Protein AF-A0A7T7I710-F1 (afdb_monomer_lite)

Secondary structure (DSSP, 8-state):
-------------PPPHHHHHHHHHHHHHHHHS---TT-HHHHHHHHHHHHHHHHHHHHHTT-------PPPP--HHHHHHHHHHHHHH-HHHHHHHHHHHH--

Radius of gyration: 25.62 Å; chains: 1; bounding box: 71×64×37 Å

Structure (mmCIF, N/CA/C/O backbone):
data_AF-A0A7T7I710-F1
#
_entry.id   AF-A0A7T7I710-F1
#
loop_
_atom_site.group_PDB
_atom_site.id
_atom_site.type_symbol
_atom_site.label_atom_id
_atom_site.label_alt_id
_atom_site.label_comp_id
_atom_site.label_asym_id
_atom_site.label_entity_id
_atom_site.label_seq_id
_atom_site.pdbx_PDB_ins_code
_atom_site.Cartn_x
_atom_site.Cartn_y
_atom_site.Cartn_z
_atom_site.occupancy
_atom_site.B_iso_or_equiv
_atom_site.auth_seq_id
_atom_site.auth_comp_id
_atom_site.auth_asym_id
_atom_site.auth_atom_id
_atom_site.pdbx_PDB_model_num
ATOM 1 N N . MET A 1 1 ? -52.909 -25.780 6.339 1.00 40.97 1 MET A N 1
ATOM 2 C CA . MET A 1 1 ? -51.902 -25.416 7.354 1.00 40.97 1 MET A CA 1
ATOM 3 C C . MET A 1 1 ? -50.544 -25.501 6.681 1.00 40.97 1 MET A C 1
ATOM 5 O O . MET A 1 1 ? -50.016 -26.592 6.539 1.00 40.97 1 MET A O 1
ATOM 9 N N . THR A 1 2 ? -50.043 -24.389 6.155 1.00 45.84 2 THR A N 1
ATOM 10 C CA . THR A 1 2 ? -48.685 -24.293 5.604 1.00 45.84 2 THR A CA 1
ATOM 11 C C . THR A 1 2 ? -48.039 -23.101 6.284 1.00 45.84 2 THR A C 1
ATOM 13 O O . THR A 1 2 ? -48.256 -21.962 5.879 1.00 45.84 2 THR A O 1
ATOM 16 N N . GLU A 1 3 ? -47.343 -23.366 7.386 1.00 42.59 3 GLU A N 1
ATOM 17 C CA . GLU A 1 3 ? -46.468 -22.385 8.017 1.00 42.59 3 GLU A CA 1
ATOM 18 C C . GLU A 1 3 ? -45.225 -22.234 7.145 1.00 42.59 3 GLU A C 1
ATOM 20 O O . GLU A 1 3 ? -44.382 -23.125 7.044 1.00 42.59 3 GLU A O 1
ATOM 25 N N . THR A 1 4 ? -45.143 -21.098 6.466 1.00 50.62 4 THR A N 1
ATOM 26 C CA . THR A 1 4 ? -43.932 -20.648 5.794 1.00 50.62 4 THR A CA 1
ATOM 27 C C . THR A 1 4 ? -42.962 -20.192 6.879 1.00 50.62 4 THR A C 1
ATOM 29 O O . THR A 1 4 ? -43.152 -19.141 7.487 1.00 50.62 4 THR A O 1
ATOM 32 N N . CYS A 1 5 ? -41.940 -20.999 7.156 1.00 37.94 5 CYS A N 1
ATOM 33 C CA . CYS A 1 5 ? -40.848 -20.622 8.048 1.00 37.94 5 CYS A CA 1
ATOM 34 C C . CYS A 1 5 ? -40.074 -19.445 7.415 1.00 37.94 5 CYS A C 1
ATOM 36 O O . CYS A 1 5 ? -39.594 -19.591 6.285 1.00 37.94 5 CYS A O 1
ATOM 38 N N . PRO A 1 6 ? -39.964 -18.271 8.065 1.00 55.56 6 PRO A N 1
ATOM 39 C CA . PRO A 1 6 ? -39.198 -17.163 7.515 1.00 55.56 6 PRO A CA 1
ATOM 40 C C . PRO A 1 6 ? -37.705 -17.494 7.601 1.00 55.56 6 PRO A C 1
ATOM 42 O O . PRO A 1 6 ? -37.139 -17.601 8.687 1.00 55.56 6 PRO A O 1
ATOM 45 N N . VAL A 1 7 ? -37.058 -17.651 6.443 1.00 59.28 7 VAL A N 1
ATOM 46 C CA . VAL A 1 7 ? -35.593 -17.682 6.357 1.00 59.28 7 VAL A CA 1
ATOM 47 C C . VAL A 1 7 ? -35.094 -16.306 6.801 1.00 59.28 7 VAL A C 1
ATOM 49 O O . VAL A 1 7 ? -35.452 -15.313 6.160 1.00 59.28 7 VAL A O 1
ATOM 52 N N . PRO A 1 8 ? -34.298 -16.199 7.880 1.00 53.09 8 PRO A N 1
ATOM 53 C CA . PRO A 1 8 ? -33.700 -14.927 8.239 1.00 53.09 8 PRO A CA 1
ATOM 54 C C . PRO A 1 8 ? -32.793 -14.508 7.083 1.00 53.09 8 PRO A C 1
ATOM 56 O O . PRO A 1 8 ? -31.878 -15.240 6.704 1.00 53.09 8 PRO A O 1
ATOM 59 N N . ALA A 1 9 ? -33.084 -13.348 6.491 1.00 58.44 9 ALA A N 1
ATOM 60 C CA . ALA A 1 9 ? -32.208 -12.719 5.518 1.00 58.44 9 ALA A CA 1
ATOM 61 C C . ALA A 1 9 ? -30.808 -12.658 6.135 1.00 58.44 9 ALA A C 1
ATOM 63 O O . ALA A 1 9 ? -30.622 -12.037 7.183 1.00 58.44 9 ALA A O 1
ATOM 64 N N . ALA A 1 10 ? -29.860 -13.376 5.529 1.00 56.66 10 ALA A N 1
ATOM 65 C CA . ALA A 1 10 ? -28.478 -13.417 5.968 1.00 56.66 10 ALA A CA 1
ATOM 66 C C . ALA A 1 10 ? -28.002 -11.977 6.174 1.00 56.66 10 ALA A C 1
ATOM 68 O O . ALA A 1 10 ? -27.954 -11.199 5.219 1.00 56.66 10 ALA A O 1
ATOM 69 N N . ALA A 1 11 ? -27.721 -11.610 7.426 1.00 58.34 11 ALA A N 1
ATOM 70 C CA . ALA A 1 11 ? -27.151 -10.315 7.745 1.00 58.34 11 ALA A CA 1
ATOM 71 C C . ALA A 1 11 ? -25.914 -10.144 6.860 1.00 58.34 11 ALA A C 1
ATOM 73 O O . ALA A 1 11 ? -24.994 -10.961 6.924 1.00 58.34 11 ALA A O 1
ATOM 74 N N . ALA A 1 12 ? -25.930 -9.144 5.976 1.00 57.97 12 ALA A N 1
ATOM 75 C CA . ALA A 1 12 ? -24.795 -8.847 5.121 1.00 57.97 12 ALA A CA 1
ATOM 76 C C . ALA A 1 12 ? -23.575 -8.673 6.031 1.00 57.97 12 ALA A C 1
ATOM 78 O O . ALA A 1 12 ? -23.535 -7.753 6.848 1.00 57.97 12 ALA A O 1
ATOM 79 N N . HIS A 1 13 ? -22.625 -9.605 5.954 1.00 69.88 13 HIS A N 1
ATOM 80 C CA . HIS A 1 13 ? -21.425 -9.551 6.771 1.00 69.88 13 HIS A CA 1
ATOM 81 C C . HIS A 1 13 ? -20.662 -8.290 6.371 1.00 69.88 13 HIS A C 1
ATOM 83 O O . HIS A 1 13 ? -20.045 -8.239 5.306 1.00 69.88 13 HIS A O 1
ATOM 89 N N . VAL A 1 14 ? -20.737 -7.256 7.211 1.00 71.75 14 VAL A N 1
ATOM 90 C CA . VAL A 1 14 ? -19.910 -6.065 7.042 1.00 71.75 14 VAL A CA 1
ATOM 91 C C . VAL A 1 14 ? -18.465 -6.537 7.180 1.00 71.75 14 VAL A C 1
ATOM 93 O O . VAL A 1 14 ? -18.121 -7.123 8.213 1.00 71.75 14 VAL A O 1
ATOM 96 N N . PRO A 1 15 ? -17.638 -6.387 6.136 1.00 79.62 15 PRO A N 1
ATOM 97 C CA . PRO A 1 15 ? -16.270 -6.857 6.191 1.00 79.62 15 PRO A CA 1
ATOM 98 C C . PRO A 1 15 ? -15.506 -6.051 7.235 1.00 79.62 15 PRO A C 1
ATOM 100 O O . PRO A 1 15 ? -15.630 -4.830 7.285 1.00 79.62 15 PRO A O 1
ATOM 103 N N . SER A 1 16 ? -14.704 -6.737 8.044 1.00 90.81 16 SER A N 1
ATOM 104 C CA . SER A 1 16 ? -13.829 -6.074 9.006 1.00 90.81 16 SER A CA 1
ATOM 105 C C . SER A 1 16 ? -12.803 -5.182 8.303 1.00 90.81 16 SER A C 1
ATOM 107 O O . SER A 1 16 ? -12.435 -5.428 7.148 1.00 90.81 16 SER A O 1
ATOM 109 N N . ASP A 1 17 ? -12.278 -4.194 9.024 1.00 91.06 17 ASP A N 1
ATOM 110 C CA . ASP A 1 17 ? -11.231 -3.298 8.519 1.00 91.06 17 ASP A CA 1
ATOM 111 C C . ASP A 1 17 ? -10.004 -4.074 8.023 1.00 91.06 17 ASP A C 1
ATOM 113 O O . ASP A 1 17 ? -9.435 -3.752 6.981 1.00 91.06 17 ASP A O 1
ATOM 117 N N . LEU A 1 18 ? -9.660 -5.179 8.694 1.00 94.62 18 LEU A N 1
ATOM 118 C CA . LEU A 1 18 ? -8.609 -6.092 8.248 1.00 94.62 18 LEU A CA 1
ATOM 119 C C . LEU A 1 18 ? -8.944 -6.758 6.904 1.00 94.62 18 LEU A C 1
ATOM 121 O O . LEU A 1 18 ? -8.090 -6.833 6.022 1.00 94.62 18 LEU A O 1
ATOM 125 N N . ALA A 1 19 ? -10.183 -7.214 6.703 1.00 95.38 19 ALA A N 1
ATOM 126 C CA . ALA A 1 19 ? -10.605 -7.808 5.434 1.00 95.38 19 ALA A CA 1
ATOM 127 C C . ALA A 1 19 ? -10.627 -6.781 4.287 1.00 95.38 19 ALA A C 1
ATOM 129 O O . ALA A 1 19 ? -10.408 -7.130 3.122 1.00 95.38 19 ALA A O 1
ATOM 130 N N . VAL A 1 20 ? -10.893 -5.508 4.586 1.00 96.81 20 VAL A N 1
ATOM 131 C CA . VAL A 1 20 ? -10.750 -4.409 3.620 1.00 96.81 20 VAL A CA 1
ATOM 132 C C . VAL A 1 20 ? -9.271 -4.159 3.315 1.00 96.81 20 VAL A C 1
ATOM 134 O O . VAL A 1 20 ? -8.895 -4.156 2.144 1.00 96.81 20 VAL A O 1
ATOM 137 N N . ALA A 1 21 ? -8.424 -4.044 4.338 1.00 96.56 21 ALA A N 1
ATOM 138 C CA . ALA A 1 21 ? -6.984 -3.830 4.201 1.00 96.56 21 ALA A CA 1
ATOM 139 C C . ALA A 1 21 ? -6.303 -4.929 3.367 1.00 96.56 21 ALA A C 1
ATOM 141 O O . ALA A 1 21 ? -5.542 -4.621 2.451 1.00 96.56 21 ALA A O 1
ATOM 142 N N . ILE A 1 22 ? -6.640 -6.202 3.609 1.00 97.31 22 ILE A N 1
ATOM 143 C CA . ILE A 1 22 ? -6.131 -7.341 2.828 1.00 97.31 22 ILE A CA 1
ATOM 144 C C . ILE A 1 22 ? -6.523 -7.212 1.353 1.00 97.31 22 ILE A C 1
ATOM 146 O O . ILE A 1 22 ? -5.679 -7.396 0.478 1.00 97.31 22 ILE A O 1
ATOM 150 N N . ARG A 1 23 ? -7.779 -6.858 1.051 1.00 97.88 23 ARG A N 1
ATOM 151 C CA . ARG A 1 23 ? -8.234 -6.694 -0.341 1.00 97.88 23 ARG A CA 1
ATOM 152 C C . ARG A 1 23 ? -7.541 -5.535 -1.049 1.00 97.88 23 ARG A C 1
ATOM 154 O O . ARG A 1 23 ? -7.197 -5.655 -2.223 1.00 97.88 23 ARG A O 1
ATOM 161 N N . VAL A 1 24 ? -7.301 -4.430 -0.345 1.00 97.44 24 VAL A N 1
ATOM 162 C CA . VAL A 1 24 ? -6.528 -3.304 -0.884 1.00 97.44 24 VAL A CA 1
ATOM 163 C C . VAL A 1 24 ? -5.085 -3.729 -1.160 1.00 97.44 24 VAL A C 1
ATOM 165 O O . VAL A 1 24 ? -4.601 -3.516 -2.270 1.00 97.44 24 VAL A O 1
ATOM 168 N N . ALA A 1 25 ? -4.427 -4.400 -0.211 1.00 96.88 25 ALA A N 1
ATOM 169 C CA . ALA A 1 25 ? -3.067 -4.907 -0.377 1.00 96.88 25 ALA A CA 1
ATOM 170 C C . ALA A 1 25 ? -2.952 -5.882 -1.563 1.00 96.88 25 ALA A C 1
ATOM 172 O O . ALA A 1 25 ? -2.058 -5.741 -2.394 1.00 96.88 25 ALA A O 1
ATOM 173 N N . GLN A 1 26 ? -3.903 -6.809 -1.715 1.00 97.69 26 GLN A N 1
ATOM 174 C CA . GLN A 1 26 ? -3.980 -7.709 -2.873 1.00 97.69 26 GLN A CA 1
ATOM 175 C C . GLN A 1 26 ? -4.096 -6.941 -4.192 1.00 97.69 26 GLN A C 1
ATOM 177 O O . GLN A 1 26 ? -3.408 -7.270 -5.156 1.00 97.69 26 GLN A O 1
ATOM 182 N N . LYS A 1 27 ? -4.927 -5.893 -4.240 1.00 97.56 27 LYS A N 1
ATOM 183 C CA . LYS A 1 27 ? -5.071 -5.059 -5.438 1.00 97.56 27 LYS A CA 1
ATOM 184 C C . LYS A 1 27 ? -3.779 -4.304 -5.762 1.00 97.56 27 LYS A C 1
ATOM 186 O O . LYS A 1 27 ? -3.411 -4.228 -6.934 1.00 97.56 27 LYS A O 1
ATOM 191 N N . MET A 1 28 ? -3.074 -3.790 -4.751 1.00 95.69 28 MET A N 1
ATOM 192 C CA . MET A 1 28 ? -1.769 -3.147 -4.944 1.00 95.69 28 MET A CA 1
ATOM 193 C C . MET A 1 28 ? -0.745 -4.130 -5.511 1.00 95.69 28 MET A C 1
ATOM 195 O O . MET A 1 28 ? -0.091 -3.811 -6.498 1.00 95.69 28 MET A O 1
ATOM 199 N N . LEU A 1 29 ? -0.658 -5.343 -4.961 1.00 95.12 29 LEU A N 1
ATOM 200 C CA . LEU A 1 29 ? 0.254 -6.375 -5.462 1.00 95.12 29 LEU A CA 1
ATOM 201 C C . LEU A 1 29 ? -0.105 -6.840 -6.878 1.00 95.12 29 LEU A C 1
ATOM 203 O O . LEU A 1 29 ? 0.786 -7.026 -7.695 1.00 95.12 29 LEU A O 1
ATOM 207 N N . ALA A 1 30 ? -1.391 -6.974 -7.203 1.00 94.81 30 ALA A N 1
ATOM 208 C CA . ALA A 1 30 ? -1.817 -7.325 -8.556 1.00 94.81 30 ALA A CA 1
ATOM 209 C C . ALA A 1 30 ? -1.480 -6.231 -9.583 1.00 94.81 30 ALA A C 1
ATOM 211 O O . ALA A 1 30 ? -1.201 -6.540 -10.736 1.00 94.81 30 ALA A O 1
ATOM 212 N N . THR A 1 31 ? -1.514 -4.961 -9.169 1.00 93.88 31 THR A N 1
ATOM 213 C CA . THR A 1 31 ? -1.247 -3.818 -10.059 1.00 93.88 31 THR A CA 1
ATOM 214 C C . THR A 1 31 ? 0.245 -3.559 -10.225 1.00 93.88 31 THR A C 1
ATOM 216 O O . THR A 1 31 ? 0.704 -3.304 -11.332 1.00 93.88 31 THR A O 1
ATOM 219 N N . TYR A 1 32 ? 0.993 -3.605 -9.123 1.00 91.88 32 TYR A N 1
ATOM 220 C CA . TYR A 1 32 ? 2.372 -3.124 -9.070 1.00 91.88 32 TYR A CA 1
ATOM 221 C C . TYR A 1 32 ? 3.393 -4.235 -8.821 1.00 91.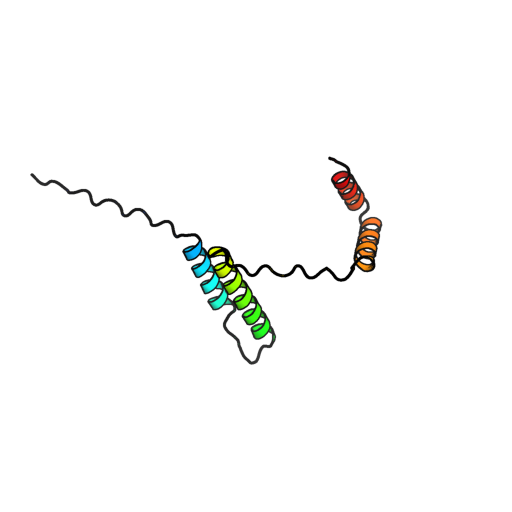88 32 TYR A C 1
ATOM 223 O O . TYR A 1 32 ? 4.567 -4.025 -9.068 1.00 91.88 32 TYR A O 1
ATOM 231 N N . GLY A 1 33 ? 2.986 -5.411 -8.336 1.00 84.19 33 GLY A N 1
ATOM 232 C CA . GLY A 1 33 ? 3.900 -6.491 -7.944 1.00 84.19 33 GLY A CA 1
ATOM 233 C C . GLY A 1 33 ? 4.445 -7.335 -9.099 1.00 84.19 33 GLY A C 1
ATOM 234 O O . GLY A 1 33 ? 5.272 -8.214 -8.861 1.00 84.19 33 GLY A O 1
ATOM 235 N N . VAL A 1 34 ? 3.997 -7.095 -10.334 1.00 86.56 34 VAL A N 1
ATOM 236 C CA . VAL A 1 34 ? 4.543 -7.752 -11.526 1.00 86.56 34 VAL A CA 1
ATOM 237 C C . VAL A 1 34 ? 5.745 -6.955 -12.015 1.00 86.56 34 VAL A C 1
ATOM 239 O O . VAL A 1 34 ? 5.633 -5.765 -12.292 1.00 86.56 34 VAL A O 1
ATOM 242 N N . VAL A 1 35 ? 6.890 -7.625 -12.133 1.00 87.44 35 VAL A N 1
ATOM 243 C CA . VAL A 1 35 ? 8.134 -7.014 -12.604 1.00 87.44 35 VAL A CA 1
ATOM 244 C C . VAL A 1 35 ? 8.460 -7.552 -13.987 1.00 87.44 35 VAL A C 1
ATOM 246 O O . VAL A 1 35 ? 8.637 -8.759 -14.155 1.00 87.44 35 VAL A O 1
ATOM 249 N N . ASP A 1 36 ? 8.582 -6.655 -14.961 1.00 85.00 36 ASP A N 1
ATOM 250 C CA . ASP A 1 36 ? 9.333 -6.941 -16.178 1.00 85.00 36 ASP A CA 1
ATOM 251 C C . ASP A 1 36 ? 10.814 -6.669 -15.898 1.00 85.00 36 ASP A C 1
ATOM 253 O O . ASP A 1 36 ? 11.211 -5.538 -15.620 1.00 85.00 36 ASP A O 1
ATOM 257 N N . SER A 1 37 ? 11.640 -7.714 -15.952 1.00 78.19 37 SER A N 1
ATOM 258 C CA . SER A 1 37 ? 13.075 -7.627 -15.662 1.00 78.19 37 SER A CA 1
ATOM 259 C C . SER A 1 37 ? 13.851 -6.698 -16.606 1.00 78.19 37 SER A C 1
ATOM 261 O O . SER A 1 37 ? 14.975 -6.319 -16.279 1.00 78.19 37 SER A O 1
ATOM 263 N N . GLY A 1 38 ? 13.279 -6.339 -17.762 1.00 85.38 38 GLY A N 1
ATOM 264 C CA . GLY A 1 38 ? 13.863 -5.372 -18.692 1.00 85.38 38 GLY A CA 1
ATOM 265 C C . GLY A 1 38 ? 13.622 -3.904 -18.320 1.00 85.38 38 GLY A C 1
ATOM 266 O O . GLY A 1 38 ? 14.281 -3.030 -18.884 1.00 85.38 38 GLY A O 1
ATOM 267 N N . ASP A 1 39 ? 12.717 -3.620 -17.378 1.00 85.94 39 ASP A N 1
ATOM 268 C CA . ASP A 1 39 ? 12.321 -2.265 -16.994 1.00 85.94 39 ASP A CA 1
ATOM 269 C C . ASP A 1 39 ? 12.702 -1.956 -15.537 1.00 85.94 39 ASP A C 1
ATOM 271 O O . ASP A 1 39 ? 12.115 -2.446 -14.569 1.00 85.94 39 ASP A O 1
ATOM 275 N N . ILE A 1 40 ? 13.689 -1.076 -15.365 1.00 87.00 40 ILE A N 1
ATOM 276 C CA . ILE A 1 40 ? 14.149 -0.642 -14.042 1.00 87.00 40 ILE A CA 1
ATOM 277 C C . ILE A 1 40 ? 13.068 0.121 -13.260 1.00 87.00 40 ILE A C 1
ATOM 279 O O . ILE A 1 40 ? 13.054 0.084 -12.026 1.00 87.00 40 ILE A O 1
ATOM 283 N N . PHE A 1 41 ? 12.128 0.777 -13.947 1.00 88.56 41 PHE A N 1
ATOM 284 C CA . PHE A 1 41 ? 11.007 1.447 -13.296 1.00 88.56 41 PHE A CA 1
ATOM 285 C C . PHE A 1 41 ? 9.981 0.442 -12.770 1.00 88.56 41 PHE A C 1
ATOM 287 O O . PHE A 1 41 ? 9.385 0.697 -11.721 1.00 88.56 41 PHE A O 1
ATOM 294 N N . ALA A 1 42 ? 9.834 -0.722 -13.411 1.00 87.12 42 ALA A N 1
ATOM 295 C CA . ALA A 1 42 ? 8.981 -1.801 -12.916 1.00 87.12 42 ALA A CA 1
ATOM 296 C C . ALA A 1 42 ? 9.476 -2.334 -11.562 1.00 87.12 42 ALA A C 1
ATOM 298 O O . ALA A 1 42 ? 8.674 -2.551 -10.656 1.00 87.12 42 ALA A O 1
ATOM 299 N N . TYR A 1 43 ? 10.795 -2.441 -11.362 1.00 88.81 43 TYR A N 1
ATOM 300 C CA . TYR A 1 43 ? 11.367 -2.788 -10.055 1.00 88.81 43 TYR A CA 1
ATOM 301 C C . TYR A 1 43 ? 11.043 -1.755 -8.974 1.00 88.81 43 TYR A C 1
ATOM 303 O O . TYR A 1 43 ? 10.643 -2.125 -7.869 1.00 88.81 43 TYR A O 1
ATOM 311 N N . ALA A 1 44 ? 11.199 -0.463 -9.277 1.00 90.69 44 ALA A N 1
ATOM 312 C CA . ALA A 1 44 ? 10.899 0.601 -8.320 1.00 90.69 44 ALA A CA 1
ATOM 313 C C . ALA A 1 44 ? 9.408 0.617 -7.938 1.00 90.69 44 ALA A C 1
ATOM 315 O O . ALA A 1 44 ? 9.070 0.747 -6.759 1.00 90.69 44 ALA A O 1
ATOM 316 N N . GLN A 1 45 ? 8.521 0.430 -8.918 1.00 91.75 45 GLN A N 1
ATOM 317 C CA . GLN A 1 45 ? 7.079 0.350 -8.691 1.00 91.75 45 GLN A CA 1
ATOM 318 C C . GLN A 1 45 ? 6.692 -0.887 -7.879 1.00 91.75 45 GLN A C 1
ATOM 320 O O . GLN A 1 45 ? 5.926 -0.760 -6.926 1.00 91.75 45 GLN A O 1
ATOM 325 N N . ALA A 1 46 ? 7.259 -2.055 -8.184 1.00 92.56 46 ALA A N 1
ATOM 326 C CA . ALA A 1 46 ? 6.997 -3.278 -7.430 1.00 92.56 46 ALA A CA 1
ATOM 327 C C . ALA A 1 46 ? 7.500 -3.203 -5.996 1.00 92.56 46 ALA A C 1
ATOM 329 O O . ALA A 1 46 ? 6.787 -3.594 -5.070 1.00 92.56 46 ALA A O 1
ATOM 330 N N . HIS A 1 47 ? 8.689 -2.636 -5.792 1.00 93.25 47 HIS A N 1
ATOM 331 C CA . HIS A 1 47 ? 9.211 -2.390 -4.458 1.00 93.25 47 HIS A CA 1
ATOM 332 C C . HIS A 1 47 ? 8.290 -1.448 -3.667 1.00 93.25 47 HIS A C 1
ATOM 334 O O . HIS A 1 47 ? 7.892 -1.775 -2.549 1.00 93.25 47 HIS A O 1
ATOM 340 N N . GLY A 1 48 ? 7.892 -0.312 -4.250 1.00 91.31 48 GLY A N 1
ATOM 341 C CA . GLY A 1 48 ? 6.963 0.625 -3.611 1.00 91.31 48 GLY A CA 1
ATOM 342 C C . GLY A 1 48 ? 5.600 -0.004 -3.307 1.00 91.31 48 GLY A C 1
ATOM 343 O O . GLY A 1 48 ? 5.112 0.081 -2.182 1.00 91.31 48 GLY A O 1
ATOM 344 N N . GLY A 1 49 ? 5.015 -0.706 -4.280 1.00 93.44 49 GLY A N 1
ATOM 345 C CA . GLY A 1 49 ? 3.732 -1.390 -4.133 1.00 93.44 49 GLY A CA 1
ATOM 346 C C . GLY A 1 49 ? 3.745 -2.457 -3.037 1.00 93.44 49 GLY A C 1
ATOM 347 O O . GLY A 1 49 ? 2.791 -2.547 -2.265 1.00 93.44 49 GLY A O 1
ATOM 348 N N . LEU A 1 50 ? 4.837 -3.219 -2.918 1.00 95.12 50 LEU A N 1
ATOM 349 C CA . LEU A 1 50 ? 5.022 -4.205 -1.853 1.00 95.12 50 LEU A CA 1
ATOM 350 C C . LEU A 1 50 ? 5.137 -3.545 -0.472 1.00 95.12 50 LEU A C 1
ATOM 352 O O . LEU A 1 50 ? 4.480 -3.989 0.471 1.00 95.12 50 LEU A O 1
ATOM 356 N N . VAL A 1 51 ? 5.945 -2.487 -0.350 1.00 94.88 51 VAL A N 1
ATOM 357 C CA . VAL A 1 51 ? 6.121 -1.751 0.913 1.00 94.88 51 VAL A CA 1
ATOM 358 C C . VAL A 1 51 ? 4.788 -1.190 1.410 1.00 94.88 51 VAL A C 1
ATOM 360 O O . VAL A 1 51 ? 4.452 -1.364 2.583 1.00 94.88 51 VAL A O 1
ATOM 363 N N . GLU A 1 52 ? 3.997 -0.573 0.532 1.00 95.88 52 GLU A N 1
ATOM 364 C CA . GLU A 1 52 ? 2.691 -0.024 0.912 1.00 95.88 52 GLU A CA 1
ATOM 365 C C . GLU A 1 52 ? 1.664 -1.110 1.239 1.00 95.88 52 GLU A C 1
ATOM 367 O O . GLU A 1 52 ? 0.949 -0.998 2.237 1.00 95.88 52 GLU A O 1
ATOM 372 N N . ALA A 1 53 ? 1.614 -2.195 0.459 1.00 96.44 53 ALA A N 1
ATOM 373 C CA . ALA A 1 53 ? 0.725 -3.321 0.736 1.00 96.44 53 ALA A CA 1
ATOM 374 C C . ALA A 1 53 ? 0.988 -3.913 2.132 1.00 96.44 53 ALA A C 1
ATOM 376 O O . ALA A 1 53 ? 0.048 -4.155 2.894 1.00 96.44 53 ALA A O 1
ATOM 377 N N . LEU A 1 54 ? 2.264 -4.086 2.498 1.00 95.50 54 LEU A N 1
ATOM 378 C CA . LEU A 1 54 ? 2.659 -4.537 3.832 1.00 95.50 54 LEU A CA 1
ATOM 379 C C . LEU A 1 54 ? 2.287 -3.517 4.910 1.00 95.50 54 LEU A C 1
ATOM 381 O O . LEU A 1 54 ? 1.705 -3.902 5.922 1.00 95.50 54 LEU A O 1
ATOM 385 N N . ARG A 1 55 ? 2.561 -2.223 4.700 1.00 94.62 55 ARG A N 1
ATOM 386 C CA . ARG A 1 55 ? 2.213 -1.170 5.668 1.00 94.62 55 ARG A CA 1
ATOM 387 C C . ARG A 1 55 ? 0.715 -1.148 5.973 1.00 94.62 55 ARG A C 1
ATOM 389 O O . ARG A 1 55 ? 0.345 -1.073 7.140 1.00 94.62 55 ARG A O 1
ATOM 396 N N . ILE A 1 56 ? -0.139 -1.257 4.954 1.00 94.44 56 ILE A N 1
ATOM 397 C CA . ILE A 1 56 ? -1.604 -1.268 5.105 1.00 94.44 56 ILE A CA 1
ATOM 398 C C . ILE A 1 56 ? -2.063 -2.443 5.976 1.00 94.44 56 ILE A C 1
ATOM 400 O O . ILE A 1 56 ? -2.856 -2.256 6.899 1.00 94.44 56 ILE A O 1
ATOM 404 N N . VAL A 1 57 ? -1.548 -3.648 5.713 1.00 96.50 57 VAL A N 1
ATOM 405 C CA . VAL A 1 57 ? -1.901 -4.844 6.494 1.00 96.50 57 VAL A CA 1
ATOM 406 C C . VAL A 1 57 ? -1.386 -4.728 7.926 1.00 96.50 57 VAL A C 1
ATOM 408 O O . VAL A 1 57 ? -2.134 -4.988 8.866 1.00 96.50 57 VAL A O 1
ATOM 411 N N . LEU A 1 58 ? -0.140 -4.282 8.104 1.00 95.12 58 LEU A N 1
ATOM 412 C CA . LEU A 1 58 ? 0.467 -4.091 9.420 1.00 95.12 58 LEU A CA 1
ATOM 413 C C . LEU A 1 58 ? -0.281 -3.034 10.241 1.00 95.12 58 LEU A C 1
ATOM 415 O O . LEU A 1 58 ? -0.542 -3.259 11.420 1.00 95.12 58 LEU A O 1
ATOM 419 N N . ARG A 1 59 ? -0.713 -1.929 9.624 1.00 94.31 59 ARG A N 1
ATOM 420 C CA . ARG A 1 59 ? -1.571 -0.922 10.265 1.00 94.31 59 ARG A CA 1
ATOM 421 C C . ARG A 1 59 ? -2.896 -1.516 10.728 1.00 94.31 59 ARG A C 1
ATOM 423 O O . ARG A 1 59 ? -3.304 -1.259 11.856 1.00 94.31 59 ARG A O 1
ATOM 430 N N . ALA A 1 60 ? -3.543 -2.334 9.902 1.00 95.69 60 ALA A N 1
ATOM 431 C CA . ALA A 1 60 ? -4.821 -2.951 10.254 1.00 95.69 60 ALA A CA 1
ATOM 432 C C . ALA A 1 60 ? -4.724 -3.924 11.445 1.00 95.69 60 ALA A C 1
ATOM 434 O O . ALA A 1 60 ? -5.703 -4.100 12.164 1.00 95.69 60 ALA A O 1
ATOM 435 N N . VAL A 1 61 ? -3.552 -4.525 11.683 1.00 95.81 61 VAL A N 1
ATOM 436 C CA . VAL A 1 61 ? -3.287 -5.369 12.865 1.00 95.81 61 VAL A CA 1
ATOM 437 C C . VAL A 1 61 ? -2.593 -4.613 14.008 1.00 95.81 61 VAL A C 1
ATOM 439 O O . VAL A 1 61 ? -2.118 -5.233 14.957 1.00 95.81 61 VAL A O 1
ATOM 442 N N . GLY A 1 62 ? -2.490 -3.283 13.924 1.00 91.94 62 GLY A N 1
ATOM 443 C CA . GLY A 1 62 ? -1.849 -2.451 14.950 1.00 91.94 62 GLY A CA 1
ATOM 444 C C . GLY A 1 62 ? -0.337 -2.669 15.092 1.00 91.94 62 GLY A C 1
ATOM 445 O O . GLY A 1 62 ? 0.235 -2.340 16.124 1.00 91.94 62 GLY A O 1
ATOM 446 N N . SER A 1 63 ? 0.310 -3.237 14.074 1.00 91.94 63 SER A N 1
ATOM 447 C CA . SER A 1 63 ? 1.745 -3.556 14.038 1.00 91.94 63 SER A CA 1
ATOM 448 C C . SER A 1 63 ? 2.500 -2.729 12.995 1.00 91.94 63 SER A C 1
ATOM 450 O O . SER A 1 63 ? 3.533 -3.165 12.486 1.00 91.94 63 SER A O 1
ATOM 452 N N . GLU A 1 64 ? 1.973 -1.563 12.611 1.00 83.88 64 GLU A N 1
ATOM 453 C CA . GLU A 1 64 ? 2.672 -0.688 11.672 1.00 83.88 64 GLU A CA 1
ATOM 454 C C . GLU A 1 64 ? 4.059 -0.340 12.229 1.00 83.88 64 GLU A C 1
ATOM 456 O O . GLU A 1 64 ? 4.158 0.112 13.374 1.00 83.88 64 GLU A O 1
ATOM 461 N N . PRO A 1 65 ? 5.139 -0.549 11.453 1.00 72.19 65 PRO A N 1
ATOM 462 C CA . PRO A 1 65 ? 6.466 -0.185 11.904 1.00 72.19 65 PRO A CA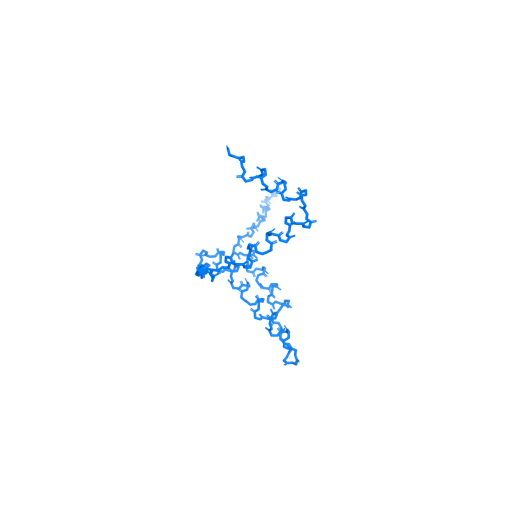 1
ATOM 463 C C . PRO A 1 65 ? 6.488 1.323 12.132 1.00 72.19 65 PRO A C 1
ATOM 465 O O . PRO A 1 65 ? 6.298 2.099 11.193 1.00 72.19 65 PRO A O 1
ATOM 468 N N . CYS A 1 66 ? 6.713 1.720 13.386 1.00 62.16 66 CYS A N 1
ATOM 469 C CA . CYS A 1 66 ? 6.983 3.100 13.753 1.00 62.16 66 CYS A CA 1
ATOM 470 C C . CYS A 1 66 ? 8.232 3.506 12.973 1.00 62.16 66 CYS A C 1
ATOM 472 O O . CYS A 1 66 ? 9.343 3.100 13.316 1.00 62.16 66 CYS A O 1
ATOM 474 N N . GLN A 1 67 ? 8.042 4.198 11.848 1.00 66.81 67 GLN A N 1
ATOM 475 C CA . GLN A 1 67 ? 9.154 4.756 11.097 1.00 66.81 67 GLN A CA 1
ATOM 476 C C . GLN A 1 67 ? 9.903 5.633 12.096 1.00 66.81 67 GLN A C 1
ATOM 478 O O . GLN A 1 67 ? 9.279 6.537 12.664 1.00 66.81 67 GLN A O 1
ATOM 483 N N . PRO A 1 68 ? 11.198 5.384 12.355 1.00 54.44 68 PRO A N 1
ATOM 484 C CA . PRO A 1 68 ? 12.005 6.378 13.020 1.00 54.44 68 PRO A CA 1
ATOM 485 C C . PRO A 1 68 ? 11.819 7.636 12.187 1.00 54.44 68 PRO A C 1
ATOM 487 O O . PRO A 1 68 ? 12.159 7.654 11.002 1.00 54.44 68 PRO A O 1
ATOM 490 N N . VAL A 1 69 ? 11.214 8.664 12.775 1.00 58.66 69 VAL A N 1
ATOM 491 C CA . VAL A 1 69 ? 11.340 10.007 12.235 1.00 58.66 69 VAL A CA 1
ATOM 492 C C . VAL A 1 69 ? 12.833 10.261 12.354 1.00 58.66 69 VAL A C 1
ATOM 494 O O . VAL A 1 69 ? 13.332 10.567 13.436 1.00 58.66 69 VAL A O 1
ATOM 497 N N . ALA A 1 70 ? 13.583 9.962 11.291 1.00 55.62 70 ALA A N 1
ATOM 498 C CA . ALA A 1 70 ? 14.976 10.341 11.225 1.00 55.62 70 ALA A CA 1
ATOM 499 C C . ALA A 1 70 ? 14.983 11.833 11.567 1.00 55.62 70 ALA A C 1
ATOM 501 O O . ALA A 1 70 ? 14.159 12.560 10.992 1.00 55.62 70 ALA A O 1
ATOM 502 N N . PRO A 1 71 ? 15.815 12.295 12.521 1.00 58.19 71 PRO A N 1
ATOM 503 C CA . PRO A 1 71 ? 16.012 13.719 12.698 1.00 58.19 71 PRO A CA 1
ATOM 504 C C . PRO A 1 71 ? 16.259 14.275 11.303 1.00 58.19 71 PRO A C 1
ATOM 506 O O . PRO A 1 71 ? 1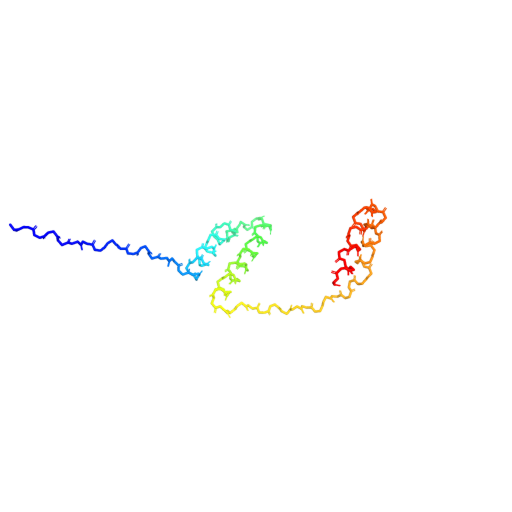7.171 13.809 10.612 1.00 58.19 71 PRO A O 1
ATOM 509 N N . LEU A 1 72 ? 15.367 15.155 10.841 1.00 59.28 72 LEU A N 1
ATOM 510 C CA . LEU A 1 72 ? 15.549 15.829 9.566 1.00 59.28 72 LEU A CA 1
ATOM 511 C C . LEU A 1 72 ? 16.995 16.344 9.573 1.00 59.28 72 LEU A C 1
ATOM 513 O O . LEU A 1 72 ? 17.378 16.967 10.569 1.00 59.28 72 LEU A O 1
ATOM 517 N N . PRO A 1 73 ? 17.819 16.085 8.537 1.00 56.97 73 PRO A N 1
ATOM 518 C CA . PRO A 1 73 ? 19.049 16.852 8.407 1.00 56.97 73 PRO A CA 1
ATOM 519 C C . PRO A 1 73 ? 18.625 18.318 8.489 1.00 56.97 73 PRO A C 1
ATOM 521 O O . PRO A 1 73 ? 17.646 18.670 7.830 1.00 56.97 73 PRO A O 1
ATOM 524 N N . GLU A 1 74 ? 19.267 19.120 9.344 1.00 59.72 74 GLU A N 1
ATOM 525 C CA . GLU A 1 74 ? 18.963 20.544 9.525 1.00 59.72 74 GLU A CA 1
ATOM 526 C C . GLU A 1 74 ? 18.824 21.223 8.152 1.00 59.72 74 GLU A C 1
ATOM 528 O O . GLU A 1 74 ? 19.796 21.629 7.517 1.00 59.72 74 GLU A O 1
ATOM 533 N N . LYS A 1 75 ? 17.589 21.315 7.652 1.00 57.03 75 LYS A N 1
ATOM 534 C CA . LYS A 1 75 ? 17.238 21.907 6.356 1.00 57.03 75 LYS A CA 1
ATOM 535 C C . LYS A 1 75 ? 17.023 23.409 6.494 1.00 57.03 75 LYS A C 1
ATOM 537 O O . LYS A 1 75 ? 16.276 24.028 5.745 1.00 57.03 75 LYS A O 1
ATOM 542 N N . THR A 1 76 ? 17.696 24.023 7.454 1.00 59.44 76 THR A N 1
ATOM 543 C CA . THR A 1 76 ? 17.413 25.390 7.881 1.00 59.44 76 THR A CA 1
ATOM 544 C C . THR A 1 76 ? 17.752 26.411 6.793 1.00 59.44 76 THR A C 1
ATOM 546 O O . THR A 1 76 ? 17.100 27.442 6.716 1.00 59.44 76 THR A O 1
ATOM 549 N N . ASN A 1 77 ? 18.690 26.110 5.884 1.00 65.88 77 ASN A N 1
ATOM 550 C CA . ASN A 1 77 ? 19.107 27.053 4.838 1.00 65.88 77 ASN A CA 1
ATOM 551 C C . ASN A 1 77 ? 18.230 26.996 3.566 1.00 65.88 77 ASN A C 1
ATOM 553 O O . ASN A 1 77 ? 17.804 28.025 3.046 1.00 65.88 77 ASN A O 1
ATOM 557 N N . GLN A 1 78 ? 17.904 25.798 3.069 1.00 66.50 78 GLN A N 1
ATOM 558 C CA . GLN A 1 78 ? 17.093 25.662 1.849 1.00 66.50 78 GLN A CA 1
ATOM 559 C C . GLN A 1 78 ? 15.636 26.064 2.081 1.00 66.50 78 GLN A C 1
ATOM 561 O O . GLN A 1 78 ? 15.052 26.735 1.234 1.00 66.50 78 GLN A O 1
ATOM 566 N N . ASP A 1 79 ? 15.069 25.721 3.237 1.00 72.56 79 ASP A N 1
ATOM 567 C CA . ASP A 1 79 ? 13.680 26.059 3.539 1.00 72.56 79 ASP A CA 1
ATOM 568 C C . ASP A 1 79 ? 13.506 27.572 3.741 1.00 72.56 79 ASP A C 1
ATOM 570 O O . ASP A 1 79 ? 12.486 28.133 3.342 1.00 72.56 79 ASP A O 1
ATOM 574 N N . GLU A 1 80 ? 14.507 28.261 4.300 1.00 74.50 80 GLU A N 1
ATOM 575 C CA . GLU A 1 80 ? 14.509 29.724 4.397 1.00 74.50 80 GLU A CA 1
ATOM 576 C C . GLU A 1 80 ? 14.647 30.384 3.019 1.00 74.50 80 GLU A C 1
ATOM 578 O O . GLU A 1 80 ? 13.932 31.340 2.717 1.00 74.50 80 GLU A O 1
ATOM 583 N N . ALA A 1 81 ? 15.509 29.851 2.148 1.00 78.00 81 ALA A N 1
ATOM 584 C CA . ALA A 1 81 ? 15.655 30.347 0.783 1.00 78.00 81 ALA A CA 1
ATOM 585 C C . ALA A 1 81 ? 14.361 30.180 -0.033 1.00 78.00 81 ALA A C 1
ATOM 587 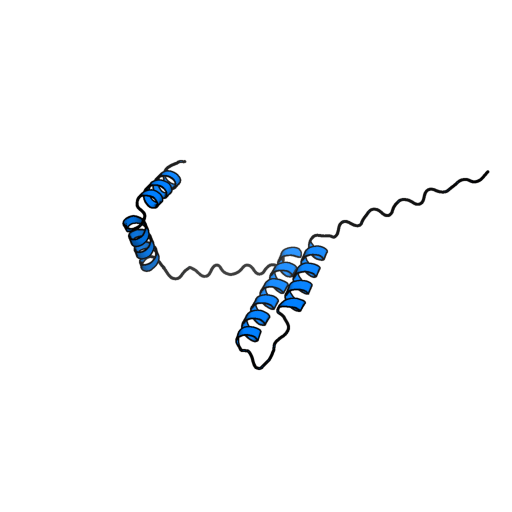O O . ALA A 1 81 ? 13.964 31.099 -0.751 1.00 78.00 81 ALA A O 1
ATOM 588 N N . VAL A 1 82 ? 13.670 29.044 0.117 1.00 83.62 82 VAL A N 1
ATOM 589 C CA . VAL A 1 82 ? 12.362 28.809 -0.512 1.00 83.62 82 VAL A CA 1
ATOM 590 C C . VAL A 1 82 ? 11.321 29.777 0.042 1.00 83.62 82 VAL A C 1
ATOM 592 O O . VAL A 1 82 ? 10.623 30.407 -0.749 1.00 83.62 82 VAL A O 1
ATOM 595 N N . ARG A 1 83 ? 11.249 29.967 1.368 1.00 77.94 83 ARG A N 1
ATOM 596 C CA . ARG A 1 83 ? 10.336 30.949 1.985 1.00 77.94 83 ARG A CA 1
ATOM 597 C C . ARG A 1 83 ? 10.582 32.354 1.440 1.00 77.94 83 ARG A C 1
ATOM 599 O O . ARG A 1 83 ? 9.654 32.970 0.937 1.00 77.94 83 ARG A O 1
ATOM 606 N N . ARG A 1 84 ? 11.838 32.808 1.407 1.00 78.69 84 ARG A N 1
ATOM 607 C CA . ARG A 1 84 ? 12.212 34.125 0.868 1.00 78.69 84 ARG A CA 1
ATOM 608 C C . ARG A 1 84 ? 11.859 34.276 -0.614 1.00 78.69 84 ARG A C 1
ATOM 610 O O . ARG A 1 84 ? 11.435 35.348 -1.036 1.00 78.69 84 ARG A O 1
ATOM 617 N N . SER A 1 85 ? 12.027 33.216 -1.407 1.00 81.56 85 SER A N 1
ATOM 618 C CA . SER A 1 85 ? 11.638 33.216 -2.821 1.00 81.56 85 SER A CA 1
ATOM 619 C C . SER A 1 85 ? 10.123 33.320 -2.990 1.00 81.56 85 SER A C 1
ATOM 621 O O . SER A 1 85 ? 9.656 34.088 -3.827 1.00 81.56 85 SER A O 1
ATOM 623 N N . VAL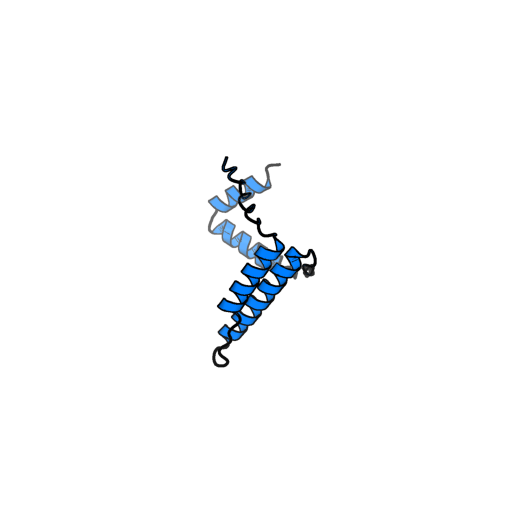 A 1 86 ? 9.358 32.572 -2.191 1.00 80.19 86 VAL A N 1
ATOM 624 C CA . VAL A 1 86 ? 7.891 32.607 -2.208 1.00 80.19 86 VAL A CA 1
ATOM 625 C C . VAL A 1 86 ? 7.380 33.975 -1.761 1.00 80.19 86 VAL A C 1
ATOM 627 O O . VAL A 1 86 ? 6.529 34.539 -2.441 1.00 80.19 86 VAL A O 1
ATOM 630 N N . ASP A 1 87 ? 7.948 34.552 -0.702 1.00 83.19 87 ASP A N 1
ATOM 631 C CA . ASP A 1 87 ? 7.560 35.873 -0.200 1.00 8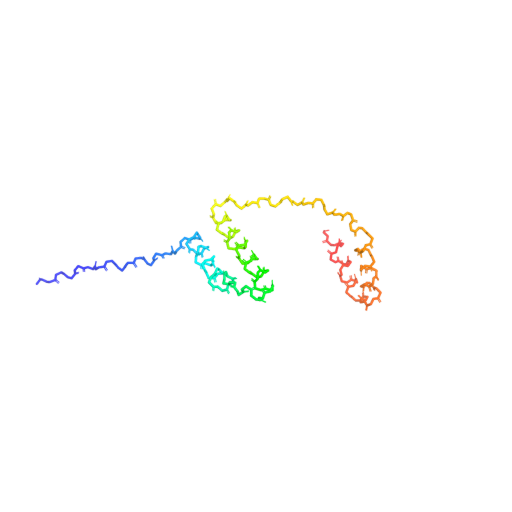3.19 87 ASP A CA 1
ATOM 632 C C . ASP A 1 87 ? 7.815 36.979 -1.235 1.00 83.19 87 ASP A C 1
ATOM 634 O O . ASP A 1 87 ? 6.994 37.880 -1.406 1.00 83.19 87 ASP A O 1
ATOM 638 N N . ALA A 1 88 ? 8.923 36.886 -1.979 1.00 82.44 88 ALA A N 1
ATOM 639 C CA . ALA A 1 88 ? 9.259 37.840 -3.032 1.00 82.44 88 ALA A CA 1
ATOM 640 C C . ALA A 1 88 ? 8.368 37.700 -4.280 1.00 82.44 88 ALA A C 1
ATOM 642 O O . ALA A 1 88 ? 8.036 38.700 -4.915 1.00 82.44 88 ALA A O 1
ATOM 643 N N . GLN A 1 89 ? 8.002 36.472 -4.655 1.00 89.50 89 GLN A N 1
ATOM 644 C CA . GLN A 1 89 ? 7.241 36.198 -5.880 1.00 89.50 89 GLN A CA 1
ATOM 645 C C . GLN A 1 89 ? 5.722 36.260 -5.673 1.00 89.50 89 GLN A C 1
ATOM 647 O O . GLN A 1 89 ? 4.989 36.559 -6.616 1.00 89.50 89 GLN A O 1
ATOM 652 N N . PHE A 1 90 ? 5.244 36.005 -4.453 1.00 86.38 90 PHE A N 1
ATOM 653 C CA . PHE A 1 90 ? 3.824 35.867 -4.127 1.00 86.38 90 PHE A CA 1
ATOM 654 C C . PHE A 1 90 ? 3.456 36.623 -2.836 1.00 86.38 90 PHE A C 1
ATOM 656 O O . PHE A 1 90 ? 3.014 36.013 -1.858 1.00 86.38 90 PHE A O 1
ATOM 663 N N . PRO A 1 91 ? 3.561 37.964 -2.823 1.00 79.50 91 PRO A N 1
ATOM 664 C CA . PRO A 1 91 ? 3.346 38.775 -1.620 1.00 79.50 91 PRO A CA 1
ATOM 665 C C . PRO A 1 91 ? 1.941 38.628 -1.007 1.00 79.50 91 PRO A C 1
ATOM 667 O O . PRO A 1 91 ? 1.785 38.719 0.208 1.00 79.50 91 PRO A O 1
ATOM 670 N N . VAL A 1 92 ? 0.915 38.340 -1.818 1.00 84.38 92 VAL A N 1
ATOM 671 C CA . VAL A 1 92 ? -0.456 38.086 -1.330 1.00 84.38 92 VAL A CA 1
ATOM 672 C C . VAL A 1 92 ? -0.548 36.767 -0.547 1.00 84.38 92 VAL A C 1
ATOM 674 O O . VAL A 1 92 ? -1.249 36.697 0.459 1.00 84.38 92 VAL A O 1
ATOM 677 N N . VAL A 1 93 ? 0.186 35.731 -0.967 1.00 74.62 93 VAL A N 1
ATOM 678 C CA . VAL A 1 93 ? 0.219 34.424 -0.284 1.00 74.62 93 VAL A CA 1
ATOM 679 C C . VAL A 1 93 ? 1.014 34.522 1.016 1.00 74.62 93 VAL A C 1
ATOM 681 O O . VAL A 1 93 ? 0.600 33.969 2.031 1.00 74.62 93 VAL A O 1
ATOM 684 N N . ALA A 1 94 ? 2.117 35.272 1.009 1.00 78.25 94 ALA A N 1
ATOM 685 C CA . ALA A 1 94 ? 2.906 35.537 2.208 1.00 78.25 94 ALA A CA 1
ATOM 686 C C . ALA A 1 94 ? 2.092 36.270 3.286 1.00 78.25 94 ALA A C 1
ATOM 688 O O . ALA A 1 94 ? 2.112 35.869 4.448 1.00 78.25 94 ALA A O 1
ATOM 689 N N . ALA A 1 95 ? 1.321 37.292 2.894 1.00 79.81 95 ALA A N 1
ATOM 690 C CA . ALA A 1 95 ? 0.437 38.019 3.805 1.00 79.81 95 ALA A CA 1
ATOM 691 C C . ALA A 1 95 ? -0.640 37.108 4.420 1.00 79.81 95 ALA A C 1
ATOM 693 O O . ALA A 1 95 ? -0.846 37.140 5.629 1.00 79.81 95 ALA A O 1
ATOM 694 N N . PHE A 1 96 ? -1.266 36.249 3.610 1.00 81.81 96 PHE A N 1
ATOM 695 C CA . PHE A 1 96 ? -2.246 35.269 4.085 1.00 81.81 96 PHE A CA 1
ATOM 696 C C . PHE A 1 96 ? -1.638 34.261 5.079 1.00 81.81 96 PHE A C 1
ATOM 698 O O . PHE A 1 96 ? -2.194 34.018 6.144 1.00 81.81 96 PHE A O 1
ATOM 705 N N . LEU A 1 97 ? -0.457 33.709 4.777 1.00 76.31 97 LEU A N 1
ATOM 706 C CA . LEU A 1 97 ? 0.220 32.746 5.656 1.00 76.31 97 LEU A CA 1
ATOM 707 C C . LEU A 1 97 ? 0.743 33.366 6.963 1.00 76.31 97 LEU A C 1
ATOM 709 O O . LEU A 1 97 ? 0.927 32.643 7.945 1.00 76.31 97 LEU A O 1
ATOM 713 N N . ALA A 1 98 ? 1.033 34.669 6.971 1.00 78.06 98 ALA A N 1
ATOM 714 C CA . ALA A 1 98 ? 1.427 35.399 8.171 1.00 78.06 98 ALA A CA 1
ATOM 715 C C . ALA A 1 98 ? 0.235 35.625 9.115 1.00 78.06 98 ALA A C 1
ATOM 717 O O . ALA A 1 98 ? 0.391 35.461 10.324 1.00 78.06 98 ALA A O 1
ATOM 718 N N . ASP A 1 99 ? -0.941 35.930 8.561 1.00 80.25 99 ASP A N 1
ATOM 719 C CA . ASP A 1 99 ? -2.193 36.095 9.311 1.00 80.25 99 ASP A CA 1
ATOM 720 C C . ASP A 1 99 ? -2.598 34.779 10.005 1.00 80.25 99 ASP A C 1
ATOM 722 O O . ASP A 1 99 ? -2.794 34.736 11.220 1.00 80.25 99 ASP A O 1
ATOM 726 N N . GLU A 1 100 ? -2.540 33.661 9.273 1.00 72.06 100 GLU A N 1
ATOM 727 C CA . GLU A 1 100 ? -2.848 32.316 9.791 1.00 72.06 100 GLU A CA 1
ATOM 728 C C . GLU A 1 100 ? -1.881 31.832 10.896 1.00 72.06 100 GLU A C 1
ATOM 730 O O . GLU A 1 100 ? -2.237 30.976 11.704 1.00 72.06 100 GLU A O 1
ATOM 735 N N . ARG A 1 101 ? -0.647 32.359 10.971 1.00 68.25 101 ARG A N 1
ATOM 736 C CA . ARG A 1 101 ? 0.310 32.023 12.052 1.00 68.25 101 ARG A CA 1
ATOM 737 C C . ARG A 1 101 ? 0.151 32.882 13.306 1.00 68.25 101 ARG A C 1
ATOM 739 O O . ARG A 1 101 ? 0.706 32.514 14.340 1.00 68.25 101 ARG A O 1
ATOM 746 N N . GLY A 1 102 ? -0.535 34.020 13.209 1.00 56.19 102 GLY A N 1
ATOM 747 C CA . GLY A 1 102 ? -0.705 34.984 14.298 1.00 56.19 102 GLY A CA 1
ATOM 748 C C . GLY A 1 102 ? -2.033 34.879 15.054 1.00 56.19 102 GLY A C 1
ATOM 749 O O . GLY A 1 102 ? -2.168 35.518 16.093 1.00 56.19 102 GLY A O 1
ATOM 750 N N . GLY A 1 103 ? -2.998 34.096 14.564 1.00 55.84 103 GLY A N 1
ATOM 751 C CA . GLY A 1 103 ? -4.320 33.942 15.177 1.00 55.84 103 GLY A CA 1
ATOM 752 C C . GLY A 1 103 ? -4.450 32.691 16.051 1.00 55.84 103 GLY A C 1
ATOM 753 O O . GLY A 1 103 ? -4.888 31.649 15.566 1.00 55.84 103 GLY A O 1
ATOM 754 N N . GLN A 1 104 ? -4.107 32.800 17.337 1.00 43.50 104 GLN A N 1
ATOM 755 C CA . GLN A 1 104 ? -4.639 31.944 18.411 1.00 43.50 104 GLN A CA 1
ATOM 756 C C . GLN A 1 104 ? -5.399 32.805 19.414 1.00 43.50 104 GLN A C 1
ATOM 758 O O . GLN A 1 104 ? -4.862 33.875 19.780 1.00 43.50 104 GLN A O 1
#

Foldseek 3Di:
DDDDDDDPDPDPPPDQQLSVLQVVLVVLCVVLLDADPVDPVSVVSNVVSNVVSVQSNCVSVVNRPPPPPPPPPPCVPVVVVVLVVCCVVPVVVVVVVVVVVPDD

pLDDT: mean 78.84, std 16.26, range [37.94, 97.88]

Organism: NCBI:txid2797636

Sequence (104 aa):
MTETCPVPAAAAHVPSDLAVAIRVAQKMLATYGVVDSGDIFAYAQAHGGLVEALRIVLRAVGSEPCQPVAPLPEKTNQDEAVRRSVDAQFPVVAAFLADERGGQ